Protein AF-A0A815YGE1-F1 (afdb_monomer)

Mean predicted aligned error: 8.5 Å

pLDDT: mean 80.91, std 18.45, range [29.17, 97.56]

Organism: NCBI:txid392033

Solvent-accessible surface area (backbone atoms only — not comparable to full-atom values): 6608 Å² total; per-residue (Å²): 134,86,78,87,69,80,80,70,87,62,96,61,79,88,60,90,79,84,91,76,56,68,67,57,41,72,76,36,49,68,63,49,53,51,51,52,29,60,74,71,72,45,91,86,51,71,69,57,52,52,52,50,54,52,49,51,70,77,56,62,85,73,86,63,82,84,82,88,78,61,55,62,85,72,76,44,52,70,68,60,50,50,65,73,41,42,69,59,42,60,70,75,51,69,84,71,84,125

Structure (mmCIF, N/CA/C/O backbone):
data_AF-A0A815YGE1-F1
#
_entry.id   AF-A0A815YGE1-F1
#
loop_
_atom_site.group_PDB
_atom_site.id
_atom_site.type_symbol
_atom_site.label_atom_id
_atom_site.label_alt_id
_atom_site.label_comp_id
_atom_site.label_asym_id
_atom_site.label_entity_id
_atom_site.label_seq_id
_atom_site.pdbx_PDB_ins_code
_atom_site.Cartn_x
_atom_site.Cartn_y
_atom_site.Cartn_z
_atom_site.occupancy
_atom_site.B_iso_or_equiv
_atom_site.auth_seq_id
_atom_site.auth_comp_id
_atom_site.auth_asym_id
_atom_site.auth_atom_id
_atom_site.pdbx_PDB_model_num
ATOM 1 N N . PRO A 1 1 ? -11.979 -11.153 -14.667 1.00 32.97 1 PRO A N 1
ATOM 2 C CA . PRO A 1 1 ? -11.915 -9.683 -14.490 1.00 32.97 1 PRO A CA 1
ATOM 3 C C . PRO A 1 1 ? -13.045 -9.208 -13.568 1.00 32.97 1 PRO A C 1
ATOM 5 O O . PRO A 1 1 ? -14.204 -9.222 -13.970 1.00 32.97 1 PRO A O 1
ATOM 8 N N . LEU A 1 2 ? -12.721 -8.878 -12.316 1.00 29.17 2 LEU A N 1
ATOM 9 C CA . LEU A 1 2 ? -13.707 -8.328 -11.383 1.00 29.17 2 LEU A CA 1
ATOM 10 C C . LEU A 1 2 ? -14.005 -6.865 -11.771 1.00 29.17 2 LEU A C 1
ATOM 12 O O . LEU A 1 2 ? -13.056 -6.111 -11.995 1.00 29.17 2 LEU A O 1
ATOM 16 N N . PRO A 1 3 ? -15.284 -6.473 -11.920 1.00 37.00 3 PRO A N 1
ATOM 17 C CA . PRO A 1 3 ? -15.665 -5.146 -12.385 1.00 37.00 3 PRO A CA 1
ATOM 18 C C . PRO A 1 3 ? -15.423 -4.046 -11.340 1.00 37.00 3 PRO A C 1
ATOM 20 O O . PRO A 1 3 ? -15.392 -4.267 -10.131 1.00 37.00 3 PRO A O 1
ATOM 23 N N . ASN A 1 4 ? -15.244 -2.836 -11.868 1.00 40.59 4 ASN A N 1
ATOM 24 C CA . ASN A 1 4 ? -14.799 -1.618 -11.201 1.00 40.59 4 ASN A CA 1
ATOM 25 C C . ASN A 1 4 ? -15.847 -1.038 -10.231 1.00 40.59 4 ASN A C 1
ATOM 27 O O . ASN A 1 4 ? -16.599 -0.143 -10.601 1.00 40.59 4 ASN A O 1
ATOM 31 N N . ALA A 1 5 ? -15.862 -1.483 -8.974 1.00 39.84 5 ALA A N 1
ATOM 32 C CA . ALA A 1 5 ? -16.507 -0.728 -7.888 1.00 39.84 5 ALA A CA 1
ATOM 33 C C . ALA A 1 5 ? -15.598 0.391 -7.323 1.00 39.84 5 ALA A C 1
ATOM 35 O O . ALA A 1 5 ? -16.078 1.336 -6.710 1.00 39.84 5 ALA A O 1
ATOM 36 N N . ARG A 1 6 ? -14.279 0.318 -7.573 1.00 50.94 6 ARG A N 1
ATOM 37 C CA . ARG A 1 6 ? -13.246 1.156 -6.925 1.00 50.94 6 ARG A CA 1
ATOM 38 C C . ARG A 1 6 ? -13.139 2.603 -7.444 1.00 50.94 6 ARG A C 1
ATOM 40 O O . ARG A 1 6 ? -12.398 3.390 -6.875 1.00 50.94 6 ARG A O 1
ATOM 47 N N . GLN A 1 7 ? -13.820 2.960 -8.537 1.00 45.75 7 GLN A N 1
ATOM 48 C CA . GLN A 1 7 ? -13.644 4.265 -9.207 1.00 45.75 7 GLN A CA 1
ATOM 49 C C . GLN A 1 7 ? -14.553 5.386 -8.685 1.00 45.75 7 GLN A C 1
ATOM 51 O O . GLN A 1 7 ? -14.383 6.543 -9.065 1.00 45.75 7 GLN A O 1
ATOM 56 N N . LEU A 1 8 ? -15.532 5.064 -7.845 1.00 47.22 8 LEU A N 1
ATOM 57 C CA . LEU A 1 8 ? -16.516 6.026 -7.368 1.00 47.22 8 LEU A CA 1
ATOM 58 C C . LEU A 1 8 ? -16.073 6.533 -5.988 1.00 47.22 8 LEU A C 1
ATOM 60 O O . LEU A 1 8 ? -15.689 5.735 -5.143 1.00 47.22 8 LEU A O 1
ATOM 64 N N . ILE A 1 9 ? -16.196 7.845 -5.744 1.00 57.44 9 ILE A N 1
ATOM 65 C CA . ILE A 1 9 ? -15.963 8.534 -4.453 1.00 57.44 9 ILE A CA 1
ATOM 66 C C . ILE A 1 9 ? -14.517 9.038 -4.222 1.00 57.44 9 ILE A C 1
ATOM 68 O O . ILE A 1 9 ? -13.998 9.025 -3.110 1.00 57.44 9 ILE A O 1
ATOM 72 N N . ARG A 1 10 ? -13.846 9.583 -5.244 1.00 60.62 10 ARG A N 1
ATOM 73 C CA . ARG A 1 10 ? -12.825 10.620 -4.990 1.00 60.62 10 ARG A CA 1
ATOM 74 C C . ARG A 1 10 ? -13.445 11.983 -5.256 1.00 60.62 10 ARG A C 1
ATOM 76 O O . ARG A 1 10 ? -13.817 12.284 -6.383 1.00 60.62 10 ARG A O 1
ATOM 83 N N . THR A 1 11 ? -13.545 12.812 -4.220 1.00 54.12 11 THR A N 1
ATOM 84 C CA . THR A 1 11 ? -14.028 14.203 -4.303 1.00 54.12 11 THR A CA 1
ATOM 85 C C . THR A 1 11 ? -13.047 15.131 -5.027 1.00 54.12 11 THR A C 1
ATOM 87 O O . THR A 1 11 ? -13.412 16.251 -5.363 1.00 54.12 11 THR A O 1
ATOM 90 N N . ASN A 1 12 ? -11.823 14.661 -5.296 1.00 54.12 12 ASN A N 1
ATOM 91 C CA . ASN A 1 12 ? -10.815 15.346 -6.100 1.00 54.12 12 ASN A CA 1
ATOM 92 C C . ASN A 1 12 ? -10.366 14.413 -7.234 1.00 54.12 12 ASN A C 1
ATOM 94 O O . ASN A 1 12 ? -9.570 13.499 -7.016 1.00 54.12 12 ASN A O 1
ATOM 98 N N . LEU A 1 13 ? -10.938 14.612 -8.423 1.00 64.19 13 LEU A N 1
ATOM 99 C CA . LEU A 1 13 ? -10.719 13.764 -9.602 1.00 64.19 13 LEU A CA 1
ATOM 100 C C . LEU A 1 13 ? -9.411 14.088 -10.346 1.00 64.19 13 LEU A C 1
ATOM 102 O O . LEU A 1 13 ? -9.008 13.324 -11.218 1.00 64.19 13 LEU A O 1
ATOM 106 N N . ASP A 1 14 ? -8.736 15.182 -9.983 1.00 76.12 14 ASP A N 1
ATOM 107 C CA . ASP A 1 14 ? -7.553 15.682 -10.698 1.00 76.12 14 ASP A CA 1
ATOM 108 C C . ASP A 1 14 ? -6.247 14.969 -10.312 1.00 76.12 14 ASP A C 1
ATOM 110 O O . ASP A 1 14 ? -5.215 15.175 -10.952 1.00 76.12 14 ASP A O 1
ATOM 114 N N . ILE A 1 15 ? -6.265 14.126 -9.273 1.00 79.69 15 ILE A N 1
ATOM 115 C CA . ILE A 1 15 ? -5.091 13.365 -8.835 1.00 79.69 15 ILE A CA 1
ATOM 116 C C . ILE A 1 15 ? -5.329 11.879 -9.128 1.00 79.69 15 ILE A C 1
ATOM 118 O O . ILE A 1 15 ? -6.220 11.280 -8.517 1.00 79.69 15 ILE A O 1
ATOM 122 N N . PRO A 1 16 ? -4.539 11.256 -10.023 1.00 81.44 16 PRO A N 1
ATOM 123 C CA . PRO A 1 16 ? -4.639 9.826 -10.276 1.00 81.44 16 PRO A CA 1
ATOM 124 C C . PRO A 1 16 ? -4.185 9.055 -9.036 1.00 81.44 16 PRO A C 1
ATOM 126 O O . PRO A 1 16 ? -3.136 9.3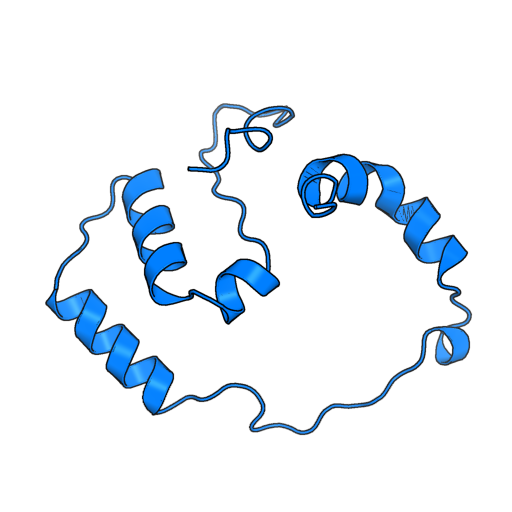45 -8.458 1.00 81.44 16 PRO A O 1
ATOM 129 N N . VAL A 1 17 ? -4.972 8.064 -8.622 1.00 85.00 17 VAL A N 1
ATOM 130 C CA . VAL A 1 17 ? -4.634 7.201 -7.490 1.00 85.00 17 VAL A CA 1
ATOM 131 C C . VAL A 1 17 ? -5.043 5.763 -7.774 1.00 85.00 17 VAL A C 1
ATOM 133 O O . VAL A 1 17 ? -6.088 5.501 -8.368 1.00 85.00 17 VAL A O 1
ATOM 136 N N . PHE A 1 18 ? -4.218 4.840 -7.282 1.00 88.25 18 PHE A N 1
ATOM 137 C CA . PHE A 1 18 ? -4.401 3.406 -7.401 1.00 88.25 18 PHE A CA 1
ATOM 138 C C . PHE A 1 18 ? -4.495 2.759 -6.013 1.00 88.25 18 PHE A C 1
ATOM 140 O O . PHE A 1 18 ? -3.514 2.740 -5.269 1.00 88.25 18 PHE A O 1
ATOM 147 N N . ASP A 1 19 ? -5.666 2.222 -5.668 1.00 87.44 19 ASP A N 1
ATOM 148 C CA . ASP A 1 19 ? -5.907 1.582 -4.371 1.00 87.44 19 ASP A CA 1
ATOM 149 C C . ASP A 1 19 ? -5.547 0.084 -4.403 1.00 87.44 19 ASP A C 1
ATOM 151 O O . ASP A 1 19 ? -5.993 -0.677 -5.274 1.00 87.44 19 ASP A O 1
ATOM 155 N N . VAL A 1 20 ? -4.753 -0.345 -3.420 1.00 87.69 20 VAL A N 1
ATOM 156 C CA . VAL A 1 20 ? -4.249 -1.717 -3.277 1.00 87.69 20 VAL A CA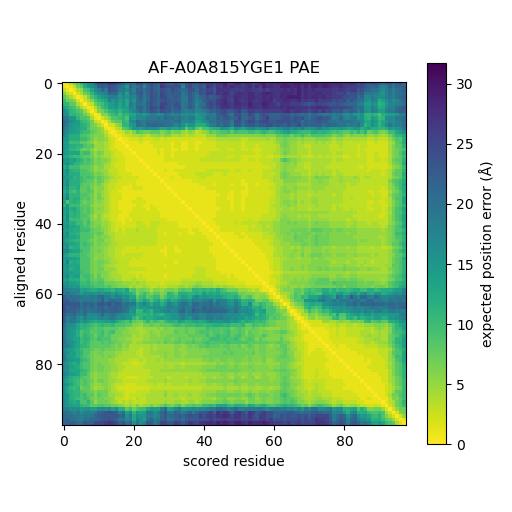 1
ATOM 157 C C . VAL A 1 20 ? -4.717 -2.293 -1.947 1.00 87.69 20 VAL A C 1
ATOM 159 O O . VAL A 1 20 ? -4.391 -1.749 -0.894 1.00 87.69 20 VAL A O 1
ATOM 162 N N . LEU A 1 21 ? -5.443 -3.413 -1.989 1.00 87.94 21 LEU A N 1
ATOM 163 C CA . LEU A 1 21 ? -5.749 -4.177 -0.782 1.00 87.94 21 LEU A CA 1
ATOM 164 C C . LEU A 1 21 ? -4.503 -4.935 -0.331 1.00 87.94 21 LEU A C 1
ATOM 166 O O . LEU A 1 21 ? -3.775 -5.496 -1.153 1.00 87.94 21 LEU A O 1
ATOM 170 N N . TYR A 1 22 ? -4.270 -4.965 0.978 1.00 86.62 22 TYR A N 1
ATOM 171 C CA . TYR A 1 22 ? -3.109 -5.647 1.543 1.00 86.62 22 TYR A CA 1
ATOM 172 C C . TYR A 1 22 ? -3.089 -7.137 1.171 1.00 86.62 22 TYR A C 1
ATOM 174 O O . TYR A 1 22 ? -2.058 -7.632 0.721 1.00 86.62 22 TYR A O 1
ATOM 182 N N . ASP A 1 23 ? -4.232 -7.820 1.252 1.00 86.00 23 ASP A N 1
ATOM 183 C CA . ASP A 1 23 ? -4.331 -9.246 0.918 1.00 86.00 23 ASP A CA 1
ATOM 184 C C . ASP A 1 23 ? -4.048 -9.518 -0.568 1.00 86.00 23 ASP A C 1
ATOM 186 O O . ASP A 1 23 ? -3.304 -10.445 -0.894 1.00 86.00 23 ASP A O 1
ATOM 190 N N . ASP A 1 24 ? -4.543 -8.658 -1.470 1.00 87.75 24 ASP A N 1
ATOM 191 C CA . ASP A 1 24 ? -4.234 -8.724 -2.907 1.00 87.75 24 ASP A CA 1
ATOM 192 C C . ASP A 1 24 ? -2.721 -8.566 -3.149 1.00 87.75 24 ASP A C 1
ATOM 194 O O . ASP A 1 24 ? -2.125 -9.297 -3.945 1.00 87.75 24 ASP A O 1
ATOM 198 N N . LEU A 1 25 ? -2.083 -7.620 -2.447 1.00 90.12 25 LEU A N 1
ATOM 199 C CA . LEU A 1 25 ? -0.645 -7.368 -2.545 1.00 90.12 25 LEU A CA 1
ATOM 200 C C . LEU A 1 25 ? 0.179 -8.548 -2.032 1.00 90.12 25 LEU A C 1
ATOM 202 O O . LEU A 1 25 ? 1.190 -8.888 -2.642 1.00 90.12 25 LEU A O 1
ATOM 206 N N . MET A 1 26 ? -0.238 -9.165 -0.927 1.00 88.88 26 MET A N 1
ATOM 207 C CA . MET A 1 26 ? 0.453 -10.326 -0.371 1.00 88.88 26 MET A CA 1
ATOM 208 C C . MET A 1 26 ? 0.302 -11.556 -1.268 1.00 88.88 26 MET A C 1
ATOM 210 O O . MET A 1 26 ? 1.262 -12.306 -1.442 1.00 88.88 26 MET A O 1
ATOM 214 N N . ALA A 1 27 ? -0.872 -11.750 -1.870 1.00 89.25 27 ALA A N 1
ATOM 215 C CA . ALA A 1 27 ? -1.128 -12.873 -2.763 1.00 89.25 27 ALA A CA 1
ATOM 216 C C . ALA A 1 27 ? -0.424 -12.721 -4.123 1.00 89.25 27 ALA A C 1
ATOM 218 O O . ALA A 1 27 ? 0.065 -13.706 -4.680 1.00 89.25 27 ALA A O 1
ATOM 219 N N . GLN A 1 28 ? -0.394 -11.506 -4.685 1.00 92.50 28 GLN A N 1
ATOM 220 C CA . GLN A 1 28 ? 0.019 -11.259 -6.073 1.00 92.50 28 GLN A CA 1
ATOM 221 C C . GLN A 1 28 ? 0.887 -9.990 -6.225 1.00 92.50 28 GLN A C 1
ATOM 223 O O . GLN A 1 28 ? 0.556 -9.099 -7.012 1.00 92.50 28 GLN A O 1
ATOM 228 N N . PRO A 1 29 ? 2.040 -9.889 -5.536 1.00 93.62 29 PRO A N 1
ATOM 229 C CA . PRO A 1 29 ? 2.810 -8.643 -5.457 1.00 93.62 29 PRO A CA 1
ATOM 230 C C . PRO A 1 29 ? 3.289 -8.135 -6.822 1.00 93.62 29 PRO A C 1
ATOM 232 O O . PRO A 1 29 ? 3.194 -6.947 -7.116 1.00 93.62 29 PRO A O 1
ATOM 235 N N . ILE A 1 30 ? 3.756 -9.033 -7.693 1.00 95.25 30 ILE A N 1
ATOM 236 C CA . ILE A 1 30 ? 4.267 -8.663 -9.022 1.00 95.25 30 ILE A CA 1
ATOM 237 C C . ILE A 1 30 ? 3.143 -8.147 -9.925 1.00 95.25 30 ILE A C 1
ATOM 239 O O . ILE A 1 30 ? 3.336 -7.159 -10.632 1.00 95.25 30 ILE A O 1
ATOM 243 N N . ASP A 1 31 ? 1.976 -8.799 -9.901 1.00 95.19 31 ASP A N 1
ATOM 244 C CA . ASP A 1 31 ? 0.825 -8.377 -10.704 1.00 95.19 31 ASP A CA 1
ATOM 245 C C . ASP A 1 31 ? 0.317 -7.001 -10.264 1.00 95.19 31 ASP A C 1
ATOM 247 O O . ASP A 1 31 ? 0.039 -6.137 -11.095 1.00 95.19 31 ASP A O 1
ATOM 251 N N . ILE A 1 32 ? 0.275 -6.763 -8.952 1.00 95.69 32 ILE A N 1
ATOM 252 C CA . ILE A 1 32 ? -0.136 -5.478 -8.394 1.00 95.69 32 ILE A CA 1
ATOM 253 C C . ILE A 1 32 ? 0.821 -4.362 -8.821 1.00 95.69 32 ILE A C 1
ATOM 255 O O . ILE A 1 32 ? 0.357 -3.330 -9.304 1.00 95.69 32 ILE A O 1
ATOM 259 N N . VAL A 1 33 ? 2.142 -4.562 -8.732 1.00 95.81 33 VAL A N 1
ATOM 260 C CA . VAL A 1 33 ? 3.113 -3.543 -9.178 1.00 95.81 33 VAL A CA 1
ATOM 261 C C . VAL A 1 33 ? 3.015 -3.303 -10.688 1.00 95.81 33 VAL A C 1
ATOM 263 O O . VAL A 1 33 ? 3.067 -2.152 -11.119 1.00 95.81 33 VAL A O 1
ATOM 266 N N . ARG A 1 34 ? 2.784 -4.345 -11.498 1.00 96.31 34 ARG A N 1
ATOM 267 C CA . ARG A 1 34 ? 2.523 -4.188 -12.941 1.00 96.31 34 ARG A CA 1
ATOM 268 C C . ARG A 1 34 ? 1.314 -3.288 -13.198 1.00 96.31 34 ARG A C 1
ATOM 270 O O . ARG A 1 34 ? 1.402 -2.353 -13.988 1.00 96.31 34 ARG A O 1
ATOM 277 N N . ARG A 1 35 ? 0.206 -3.523 -12.494 1.00 94.12 35 ARG A N 1
ATOM 278 C CA . ARG A 1 35 ? -1.023 -2.723 -12.625 1.00 94.12 35 ARG A CA 1
ATOM 279 C C . ARG A 1 35 ? -0.843 -1.279 -12.149 1.00 94.12 35 ARG A C 1
ATOM 281 O O . ARG A 1 35 ? -1.433 -0.383 -12.744 1.00 94.12 35 ARG A O 1
ATOM 288 N N . ILE A 1 36 ? -0.014 -1.042 -11.128 1.00 94.38 36 ILE A N 1
ATOM 289 C CA . ILE A 1 36 ? 0.385 0.313 -10.706 1.00 94.38 36 ILE A CA 1
ATOM 290 C C . ILE A 1 36 ? 1.105 1.026 -11.857 1.00 94.38 36 ILE A C 1
ATOM 292 O O . ILE A 1 36 ? 0.753 2.154 -12.196 1.00 94.38 36 ILE A O 1
ATOM 296 N N . TYR A 1 37 ? 2.081 0.366 -12.488 1.00 95.38 37 TYR A N 1
ATOM 297 C CA . TYR A 1 37 ? 2.824 0.940 -13.613 1.00 95.38 37 TYR A CA 1
ATOM 298 C C . TYR A 1 37 ? 1.899 1.270 -14.787 1.00 95.38 37 TYR A C 1
ATOM 300 O O . TYR A 1 37 ? 1.962 2.373 -15.323 1.00 95.38 37 TYR A O 1
ATOM 308 N N . GLU A 1 38 ? 0.989 0.359 -15.130 1.00 94.31 38 GLU A N 1
ATOM 309 C CA . GLU A 1 38 ? -0.021 0.575 -16.172 1.00 94.31 38 GLU A CA 1
ATOM 310 C C . GLU A 1 38 ? -0.941 1.758 -15.853 1.00 94.31 38 GLU A C 1
ATOM 312 O O . GLU A 1 38 ? -1.190 2.588 -16.725 1.00 94.31 38 GLU A O 1
ATOM 317 N N . HIS A 1 39 ? -1.407 1.878 -14.606 1.00 91.19 39 HIS A N 1
ATOM 318 C CA . HIS A 1 39 ? -2.290 2.965 -14.185 1.00 91.19 39 HIS A CA 1
ATOM 319 C C . HIS A 1 39 ? -1.638 4.348 -14.313 1.00 91.19 39 HIS A C 1
ATOM 321 O O . HIS A 1 39 ? -2.296 5.301 -14.722 1.00 91.19 39 HIS A O 1
ATOM 327 N N . PHE A 1 40 ? -0.347 4.456 -13.991 1.00 92.50 40 PHE A N 1
ATOM 328 C CA . PHE A 1 40 ? 0.398 5.716 -14.055 1.00 92.50 40 PHE A CA 1
ATOM 329 C C . PHE A 1 40 ? 1.135 5.937 -15.386 1.00 92.50 40 PHE A C 1
ATOM 331 O O . PHE A 1 40 ? 1.862 6.920 -15.521 1.00 92.50 40 PHE A O 1
ATOM 338 N N . GLY A 1 41 ? 0.967 5.047 -16.371 1.00 93.94 41 GLY A N 1
ATOM 339 C CA . GLY A 1 41 ? 1.638 5.152 -17.671 1.00 93.94 41 GLY A CA 1
ATOM 340 C C . GLY A 1 41 ? 3.162 4.993 -17.599 1.00 93.94 41 GLY A C 1
ATOM 341 O O . GLY A 1 41 ? 3.884 5.558 -18.420 1.00 93.94 41 GLY A O 1
ATOM 342 N N . LEU A 1 42 ? 3.664 4.255 -16.607 1.00 95.81 42 LEU A N 1
ATOM 343 C CA . LEU A 1 42 ? 5.086 3.981 -16.422 1.00 95.81 42 LEU A CA 1
ATOM 344 C C . LEU A 1 42 ? 5.528 2.782 -17.268 1.00 95.81 42 LEU A C 1
ATOM 346 O O . LEU A 1 42 ? 4.775 1.836 -17.500 1.00 95.81 42 LEU A O 1
ATOM 350 N N . VAL A 1 43 ? 6.788 2.798 -17.702 1.00 96.62 43 VAL A N 1
ATOM 351 C CA . VAL A 1 43 ? 7.358 1.719 -18.518 1.00 96.62 43 VAL A CA 1
ATOM 352 C C . VAL A 1 43 ? 7.585 0.473 -17.667 1.00 96.62 43 VAL A C 1
ATOM 354 O O . VAL A 1 43 ? 8.350 0.499 -16.705 1.00 96.62 43 VAL A O 1
ATOM 357 N N . TRP A 1 44 ? 6.964 -0.635 -18.066 1.00 96.00 44 TRP A N 1
ATOM 358 C CA . TRP A 1 44 ? 7.193 -1.955 -17.489 1.00 96.00 44 TRP A CA 1
ATOM 359 C C . TRP A 1 44 ? 8.175 -2.757 -18.346 1.00 96.00 44 TRP A C 1
ATOM 361 O O . TRP A 1 44 ? 7.891 -3.045 -19.509 1.00 96.00 44 TRP A O 1
ATOM 371 N N . SER A 1 45 ? 9.322 -3.137 -17.780 1.00 96.94 45 SER A N 1
ATOM 372 C CA . SER A 1 45 ? 10.327 -3.959 -18.463 1.00 96.94 45 SER A CA 1
ATOM 373 C C . SER A 1 45 ? 10.462 -5.346 -17.838 1.00 96.94 45 SER A C 1
ATOM 375 O O . SER A 1 45 ? 10.175 -5.560 -16.657 1.00 96.94 45 SER A O 1
ATOM 377 N N . GLU A 1 46 ? 10.947 -6.296 -18.636 1.00 96.38 46 GLU A N 1
ATOM 378 C CA . GLU A 1 46 ? 11.259 -7.642 -18.152 1.00 96.38 46 GLU A CA 1
ATOM 379 C C . GLU A 1 46 ? 12.404 -7.620 -17.126 1.00 96.38 46 GLU A C 1
ATOM 381 O O . GLU A 1 46 ? 12.332 -8.315 -16.115 1.00 96.38 46 GLU A O 1
ATOM 386 N N . ASP A 1 47 ? 13.403 -6.752 -17.309 1.00 97.12 47 ASP A N 1
ATOM 387 C CA . ASP A 1 47 ? 14.502 -6.580 -16.350 1.00 97.12 47 ASP A CA 1
ATOM 388 C C . ASP A 1 47 ? 13.995 -6.120 -14.976 1.00 97.12 47 ASP A C 1
ATOM 390 O O . ASP A 1 47 ? 14.408 -6.655 -13.944 1.00 97.12 47 ASP A O 1
ATOM 394 N N . PHE A 1 48 ? 13.046 -5.175 -14.948 1.00 96.44 48 PHE A N 1
ATOM 395 C CA . PHE A 1 48 ? 12.421 -4.724 -13.705 1.00 96.44 48 PHE A CA 1
ATOM 396 C C . PHE A 1 48 ? 11.663 -5.864 -13.015 1.00 96.44 48 PHE A C 1
ATOM 398 O O . PHE A 1 48 ? 11.811 -6.077 -11.807 1.00 96.44 48 PHE A O 1
ATOM 405 N N . ARG A 1 49 ? 10.904 -6.653 -13.790 1.00 96.88 49 ARG A N 1
ATOM 406 C CA . ARG A 1 49 ? 10.204 -7.836 -13.277 1.00 96.88 49 ARG A CA 1
ATOM 407 C C . ARG A 1 49 ? 11.180 -8.816 -12.623 1.00 96.88 49 ARG A C 1
ATOM 409 O O . ARG A 1 49 ? 10.911 -9.288 -11.519 1.00 96.88 49 ARG A O 1
ATOM 416 N N . GLN A 1 50 ? 12.309 -9.107 -13.267 1.00 97.56 50 GLN A N 1
ATOM 417 C CA . GLN A 1 50 ? 13.298 -10.059 -12.753 1.00 97.56 50 GLN A CA 1
ATOM 418 C C . GLN A 1 50 ? 14.021 -9.555 -11.501 1.00 97.56 50 GLN A C 1
ATOM 420 O O . GLN A 1 50 ? 14.222 -10.321 -10.551 1.00 97.56 50 GLN A O 1
ATOM 425 N N . ALA A 1 51 ? 14.354 -8.263 -11.453 1.00 96.25 51 ALA A N 1
ATOM 426 C CA . ALA A 1 51 ? 14.924 -7.638 -10.264 1.00 96.25 51 ALA A CA 1
ATOM 427 C C . ALA A 1 51 ? 13.970 -7.754 -9.063 1.00 96.25 51 ALA A C 1
ATOM 429 O O . ALA A 1 51 ? 14.382 -8.152 -7.973 1.00 96.25 51 ALA A O 1
ATOM 430 N N . MET A 1 52 ? 12.676 -7.501 -9.275 1.00 95.25 52 MET A N 1
ATOM 431 C CA . MET A 1 52 ? 11.661 -7.627 -8.230 1.00 95.25 52 MET A CA 1
ATOM 432 C C . MET A 1 52 ? 11.453 -9.079 -7.774 1.00 95.25 52 MET A C 1
ATOM 434 O O . MET A 1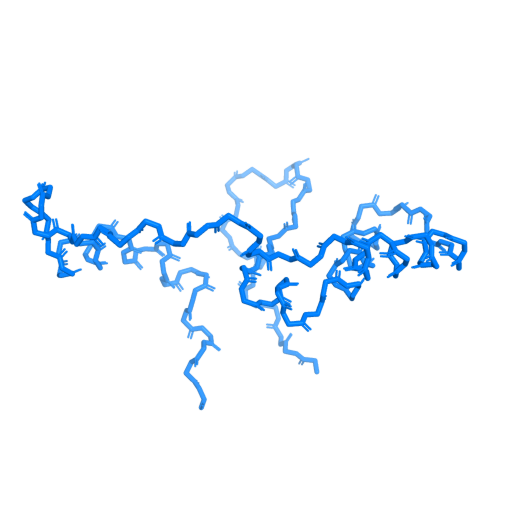 52 ? 11.366 -9.330 -6.574 1.00 95.25 52 MET A O 1
ATOM 438 N N . VAL A 1 53 ? 11.420 -10.048 -8.700 1.00 95.50 53 VAL A N 1
ATOM 439 C CA . VAL A 1 53 ? 11.362 -11.485 -8.359 1.00 95.50 53 VAL A CA 1
ATOM 440 C C . VAL A 1 53 ? 12.536 -11.877 -7.462 1.00 95.50 53 VAL A C 1
ATOM 442 O O . VAL A 1 53 ? 12.353 -12.586 -6.470 1.00 95.50 53 VAL A O 1
ATOM 445 N N . THR A 1 54 ? 13.736 -11.409 -7.803 1.00 96.00 54 THR A N 1
ATOM 446 C CA . THR A 1 54 ? 14.955 -11.676 -7.030 1.00 96.00 54 THR A CA 1
ATOM 447 C C . THR A 1 54 ? 14.854 -11.063 -5.638 1.00 96.00 54 THR A C 1
ATOM 449 O O . THR A 1 54 ? 15.030 -11.762 -4.642 1.00 96.00 54 THR A O 1
ATOM 452 N N . TRP A 1 55 ? 14.455 -9.794 -5.557 1.00 94.50 55 TRP A N 1
ATOM 453 C CA . TRP A 1 55 ? 14.303 -9.096 -4.287 1.00 94.50 55 TRP A CA 1
ATOM 454 C C . TRP A 1 55 ? 13.286 -9.775 -3.359 1.00 94.50 55 TRP A C 1
ATOM 456 O O . TRP A 1 55 ? 13.578 -9.974 -2.180 1.00 94.50 55 TRP A O 1
ATOM 466 N N . LEU A 1 56 ? 12.127 -10.190 -3.885 1.00 92.12 56 LEU A N 1
ATOM 467 C CA . LEU A 1 56 ? 11.095 -10.894 -3.113 1.00 92.12 56 LEU A CA 1
ATOM 468 C C . LEU A 1 56 ? 11.600 -12.235 -2.564 1.00 92.12 56 LEU A C 1
ATOM 470 O O . LEU A 1 56 ? 11.264 -12.609 -1.442 1.00 92.12 56 LEU A O 1
ATOM 474 N N . ARG A 1 57 ? 12.435 -12.947 -3.332 1.00 91.44 57 ARG A N 1
ATOM 475 C CA 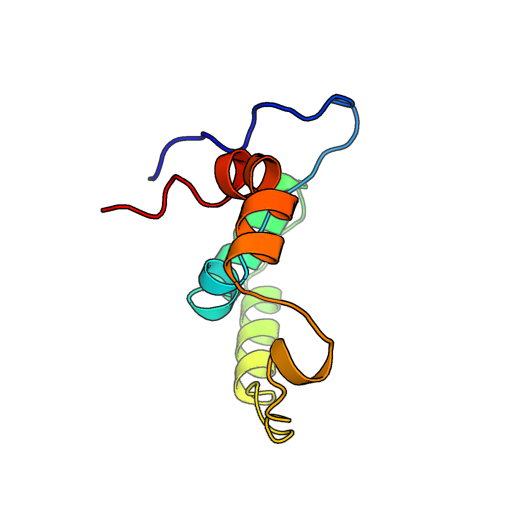. ARG A 1 57 ? 13.053 -14.207 -2.896 1.00 91.44 57 ARG A CA 1
ATOM 476 C C . ARG A 1 57 ? 14.047 -13.993 -1.752 1.00 91.44 57 ARG A C 1
ATOM 478 O O . ARG A 1 57 ? 14.108 -14.808 -0.837 1.00 91.44 57 ARG A O 1
ATOM 485 N N . GLU A 1 58 ? 14.826 -12.919 -1.804 1.00 92.75 58 GLU A N 1
ATOM 486 C CA . GLU A 1 58 ? 15.859 -12.605 -0.805 1.00 92.75 58 GLU A CA 1
ATOM 487 C C . GLU A 1 58 ? 15.280 -11.971 0.475 1.00 92.75 58 GLU A C 1
ATOM 489 O O . GLU A 1 58 ? 15.846 -12.099 1.572 1.00 92.75 58 GLU A O 1
ATOM 494 N N . ASN A 1 59 ? 14.107 -11.340 0.359 1.00 86.94 59 ASN A N 1
ATOM 495 C CA . ASN A 1 59 ? 13.453 -10.575 1.419 1.00 86.94 59 ASN A CA 1
ATOM 496 C C . ASN A 1 59 ? 12.050 -11.114 1.761 1.00 86.94 59 ASN A C 1
ATOM 498 O O . ASN A 1 59 ? 11.072 -10.370 1.665 1.00 86.94 59 ASN A O 1
ATOM 502 N N . PRO A 1 60 ? 11.917 -12.382 2.201 1.00 80.69 60 PRO A N 1
ATOM 503 C CA . PRO A 1 60 ? 10.630 -12.888 2.658 1.00 80.69 60 PRO A CA 1
ATOM 504 C C . PRO A 1 60 ? 10.147 -12.081 3.872 1.00 80.69 60 PRO A C 1
ATOM 506 O O . PRO A 1 60 ? 10.909 -11.835 4.815 1.00 80.69 60 PRO A O 1
ATOM 509 N N . GLN A 1 61 ? 8.879 -11.665 3.841 1.00 72.62 61 GLN A N 1
ATOM 510 C CA . GLN A 1 61 ? 8.237 -10.978 4.961 1.00 72.62 61 GLN A CA 1
ATOM 511 C C . GLN A 1 61 ? 8.142 -11.891 6.195 1.00 72.62 61 GLN A C 1
ATOM 513 O O . GLN A 1 61 ? 8.043 -13.109 6.078 1.00 72.62 61 GLN A O 1
ATOM 518 N N . GLY A 1 62 ? 8.157 -11.292 7.393 1.00 67.44 62 GLY A N 1
ATOM 519 C CA . GLY A 1 62 ? 7.994 -12.017 8.662 1.00 67.44 62 GLY A CA 1
ATOM 520 C C . GLY A 1 62 ? 9.290 -12.405 9.386 1.00 67.44 62 GLY A C 1
ATOM 521 O O . GLY A 1 62 ? 9.236 -13.168 10.344 1.00 67.44 62 GLY A O 1
ATOM 522 N N . LYS A 1 63 ? 10.456 -11.868 8.986 1.00 59.88 63 LYS A N 1
ATOM 523 C CA . LYS A 1 63 ? 11.736 -12.085 9.702 1.00 59.88 63 LYS A CA 1
ATOM 524 C C . LYS A 1 63 ? 11.775 -11.473 11.114 1.00 59.88 63 LYS A C 1
ATOM 526 O O . LYS A 1 63 ? 12.656 -11.816 11.895 1.00 59.88 63 LYS A O 1
ATOM 531 N N . GLN A 1 64 ? 10.848 -10.575 11.443 1.00 60.78 64 GLN A N 1
ATOM 532 C CA . GLN A 1 64 ? 10.690 -9.995 12.776 1.00 60.78 64 GLN A CA 1
ATOM 533 C C . GLN A 1 64 ? 9.406 -10.563 13.388 1.00 60.78 64 GLN A C 1
ATOM 535 O O . GLN A 1 64 ? 8.370 -10.579 12.725 1.00 60.78 64 GLN A O 1
ATOM 540 N N . GLY A 1 65 ? 9.500 -11.111 14.604 1.00 59.75 65 GLY A N 1
ATOM 541 C CA . GLY A 1 65 ? 8.393 -11.796 15.274 1.00 59.75 65 GLY A CA 1
ATOM 542 C C . GLY A 1 65 ? 7.123 -10.944 15.358 1.00 59.75 65 GLY A C 1
ATOM 543 O O . GLY A 1 65 ? 7.179 -9.715 15.371 1.00 59.75 65 GLY A O 1
ATOM 544 N N . ARG A 1 66 ? 5.962 -11.605 15.412 1.00 70.00 66 ARG A N 1
ATOM 545 C CA . ARG A 1 66 ? 4.686 -10.922 15.644 1.00 70.00 66 ARG A CA 1
ATOM 546 C C . ARG A 1 66 ? 4.602 -10.524 17.113 1.00 70.00 66 ARG A C 1
ATOM 548 O O . ARG A 1 66 ? 4.596 -11.394 17.979 1.00 70.00 66 ARG A O 1
ATOM 555 N N . ASN A 1 67 ? 4.504 -9.227 17.376 1.00 72.3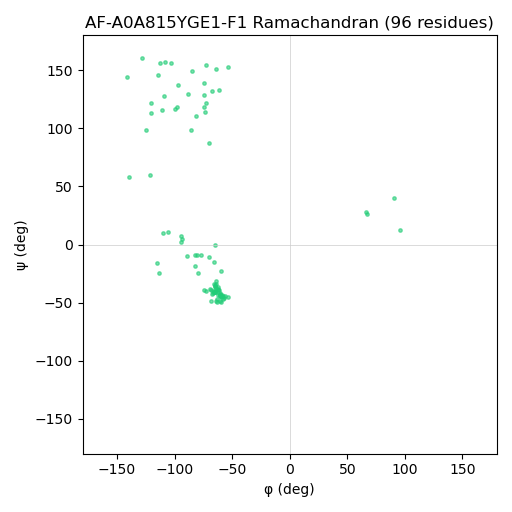8 67 ASN A N 1
ATOM 556 C CA . ASN A 1 67 ? 4.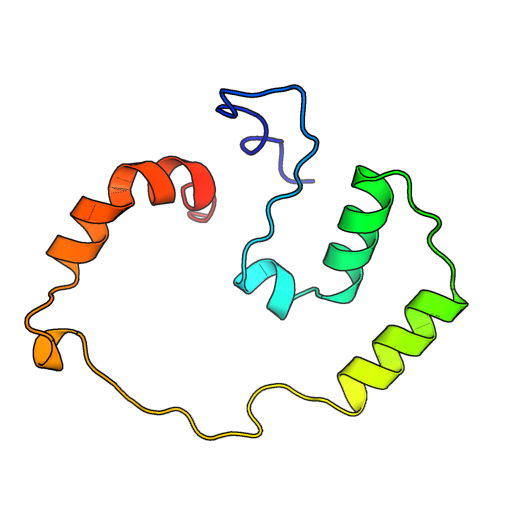033 -8.754 18.669 1.00 72.38 67 ASN A CA 1
ATOM 557 C C . ASN A 1 67 ? 2.523 -9.000 18.714 1.00 72.38 67 ASN A C 1
ATOM 559 O O . ASN A 1 67 ? 1.780 -8.431 17.913 1.00 72.38 67 ASN A O 1
ATOM 563 N N . THR A 1 68 ? 2.085 -9.893 19.595 1.00 73.44 68 THR A N 1
ATOM 564 C CA . THR A 1 68 ? 0.660 -10.137 19.817 1.00 73.44 68 THR A CA 1
ATOM 565 C C . THR A 1 68 ? 0.146 -9.059 20.759 1.00 73.44 68 THR A C 1
ATOM 567 O O . THR A 1 68 ? 0.525 -9.048 21.925 1.00 73.44 68 THR A O 1
ATOM 570 N N . TYR A 1 69 ? -0.687 -8.165 20.239 1.00 83.12 69 TYR A N 1
ATOM 571 C CA . TYR A 1 69 ? -1.452 -7.196 21.017 1.00 83.12 69 TYR A CA 1
ATOM 572 C C . TYR A 1 69 ? -2.935 -7.517 20.869 1.00 83.12 69 TYR A C 1
ATOM 574 O O . TYR A 1 69 ? -3.354 -7.954 19.791 1.00 83.12 69 TYR A O 1
ATOM 582 N N . THR A 1 70 ? -3.723 -7.289 21.917 1.00 86.88 70 THR A N 1
ATOM 583 C CA . THR A 1 70 ? -5.186 -7.428 21.841 1.00 86.88 70 THR A CA 1
ATOM 584 C C . THR A 1 70 ? -5.860 -6.060 21.886 1.00 86.88 70 THR A C 1
ATOM 586 O O . THR A 1 70 ? -5.275 -5.079 22.344 1.00 86.88 70 THR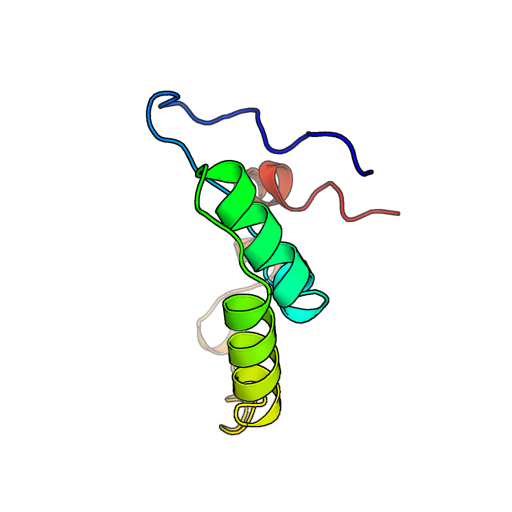 A O 1
ATOM 589 N N . LEU A 1 71 ? -7.089 -5.956 21.372 1.00 91.00 71 LEU A N 1
ATOM 590 C CA . LEU A 1 71 ? -7.825 -4.685 21.376 1.00 91.00 71 LEU A CA 1
ATOM 591 C C . LEU A 1 71 ? -8.132 -4.223 22.810 1.00 91.00 71 LEU A C 1
ATOM 593 O O . LEU A 1 71 ? -8.085 -3.029 23.115 1.00 91.00 71 LEU A O 1
ATOM 597 N N . GLU A 1 72 ? -8.377 -5.179 23.702 1.00 91.81 72 GLU A N 1
ATOM 598 C CA . GLU A 1 72 ? -8.747 -4.961 25.097 1.00 91.81 72 GLU A CA 1
ATOM 599 C C . GLU A 1 72 ? -7.629 -4.279 25.894 1.00 91.81 72 GLU A C 1
ATOM 601 O O . GLU A 1 72 ? -7.924 -3.473 26.777 1.00 91.81 72 GLU A O 1
ATOM 606 N N . GLU A 1 73 ? -6.356 -4.522 25.552 1.00 93.50 73 GLU A N 1
ATOM 607 C CA . GLU A 1 73 ? -5.194 -3.854 26.168 1.00 93.50 73 GLU A CA 1
ATOM 608 C C . GLU A 1 73 ? -5.234 -2.327 25.996 1.00 93.50 73 GLU A C 1
ATOM 610 O O . GLU A 1 73 ? -4.648 -1.590 26.790 1.00 93.50 73 GLU A O 1
ATOM 615 N N . PHE A 1 74 ? -5.970 -1.846 24.991 1.00 92.50 74 PHE A N 1
ATOM 616 C CA . PHE A 1 74 ? -6.155 -0.429 24.684 1.00 92.50 74 PHE A CA 1
ATOM 617 C C . PHE A 1 74 ? -7.576 0.066 24.984 1.00 92.50 74 PHE A C 1
ATOM 619 O O . PHE A 1 74 ? -7.928 1.185 24.610 1.00 92.50 74 PHE A O 1
ATOM 626 N N . GLY A 1 75 ? -8.402 -0.749 25.652 1.00 93.94 75 GLY A N 1
ATOM 627 C CA . GLY A 1 75 ? -9.801 -0.424 25.936 1.00 93.94 75 GLY A CA 1
ATOM 628 C C . GLY A 1 75 ? -10.684 -0.362 24.685 1.00 93.94 75 GLY A C 1
ATOM 629 O O . GLY A 1 75 ? -11.678 0.364 24.678 1.00 93.94 75 GLY A O 1
ATOM 630 N N . LEU A 1 76 ? -10.311 -1.079 23.621 1.00 95.88 76 LEU A N 1
ATOM 631 C CA . LEU A 1 76 ? -11.049 -1.149 22.361 1.00 95.88 76 LEU A CA 1
ATOM 632 C C . LEU A 1 76 ? -11.825 -2.469 22.260 1.00 95.88 76 LEU A C 1
ATOM 634 O O . LEU A 1 76 ? -11.447 -3.470 22.865 1.00 95.88 76 LEU A O 1
ATOM 638 N N . THR A 1 77 ? -12.891 -2.474 21.456 1.00 95.31 77 THR A N 1
ATOM 639 C CA . THR A 1 77 ? -13.634 -3.688 21.083 1.00 95.31 77 THR A CA 1
ATOM 640 C C . THR A 1 77 ? -13.777 -3.777 19.567 1.00 95.31 77 THR A C 1
ATOM 642 O O . THR A 1 77 ? -13.639 -2.769 18.867 1.00 95.31 77 THR A O 1
ATOM 645 N N . HIS A 1 78 ? -14.064 -4.974 19.055 1.00 91.44 78 HIS A N 1
ATOM 646 C CA . HIS A 1 78 ? -14.317 -5.183 17.629 1.00 91.44 78 HIS A CA 1
ATOM 647 C C . HIS A 1 78 ? -15.486 -4.329 17.128 1.00 91.44 78 HIS A C 1
ATOM 649 O O . HIS A 1 78 ? -15.348 -3.642 16.123 1.00 91.44 78 HIS A O 1
ATOM 655 N N . GLU A 1 79 ? -16.586 -4.271 17.879 1.00 94.12 79 GLU A N 1
ATOM 656 C CA . GLU A 1 79 ? -17.785 -3.512 17.511 1.00 94.12 79 GLU A CA 1
ATOM 657 C C . GLU A 1 79 ? -17.489 -2.014 17.376 1.00 94.12 79 GLU A C 1
ATOM 659 O O . GLU A 1 79 ? -17.989 -1.358 16.462 1.00 94.12 79 GLU A O 1
ATOM 664 N N . LEU A 1 80 ? -16.644 -1.470 18.262 1.00 94.81 80 LEU A N 1
ATOM 665 C CA . LEU A 1 80 ? -16.233 -0.068 18.205 1.00 94.81 80 LEU A CA 1
ATOM 666 C C . LEU A 1 80 ? -15.420 0.231 16.938 1.00 94.81 80 LEU A C 1
ATOM 668 O O . LEU A 1 80 ? -15.593 1.288 16.328 1.00 94.81 80 LEU A O 1
ATOM 672 N N . ILE A 1 81 ? -14.524 -0.681 16.556 1.00 93.88 81 ILE A N 1
ATOM 673 C CA . ILE A 1 81 ? -13.716 -0.560 15.339 1.00 93.88 81 ILE A CA 1
ATOM 674 C C . ILE A 1 81 ? -14.608 -0.694 14.105 1.00 93.88 81 ILE A C 1
ATOM 676 O O . ILE A 1 81 ? -14.576 0.181 13.240 1.00 93.88 81 ILE A O 1
ATOM 680 N N . ASP A 1 82 ? -15.458 -1.714 14.049 1.00 90.94 82 ASP A N 1
ATOM 681 C CA . ASP A 1 82 ? -16.350 -1.953 12.915 1.00 90.94 82 ASP A CA 1
ATOM 682 C C . ASP A 1 82 ? -17.291 -0.770 12.683 1.00 90.94 82 ASP A C 1
ATOM 684 O O . ASP A 1 82 ? -17.401 -0.283 11.559 1.00 90.94 82 ASP A O 1
ATOM 688 N N . GLN A 1 83 ? -17.888 -0.228 13.750 1.00 93.88 83 GLN A N 1
ATOM 689 C CA . GLN A 1 83 ? -18.731 0.962 13.657 1.00 93.88 83 GLN A CA 1
ATOM 690 C C . GLN A 1 83 ? -17.935 2.191 13.201 1.00 93.88 83 GLN A C 1
ATOM 692 O O . GLN A 1 83 ? -18.413 2.984 12.392 1.00 93.88 83 GLN A O 1
ATOM 697 N N . ARG A 1 84 ? -16.708 2.375 13.708 1.00 94.38 84 ARG A N 1
ATOM 698 C CA . ARG A 1 84 ? -15.870 3.522 13.337 1.00 94.38 84 ARG A CA 1
ATOM 699 C C . ARG A 1 84 ? -15.470 3.496 11.861 1.00 94.38 84 ARG A C 1
ATOM 701 O O . ARG A 1 84 ? -15.353 4.564 11.263 1.00 94.38 84 ARG A O 1
ATOM 708 N N . TYR A 1 85 ? -15.228 2.313 11.303 1.00 89.44 85 TYR A N 1
ATOM 709 C CA . TYR A 1 85 ? -14.729 2.131 9.939 1.00 89.44 85 TYR A CA 1
ATOM 710 C C . TYR A 1 85 ? -15.799 1.642 8.955 1.00 89.44 85 TYR A C 1
ATOM 712 O O . TYR A 1 85 ? -15.462 1.309 7.822 1.00 89.44 85 TYR A O 1
ATOM 720 N N . GLU A 1 86 ? -17.078 1.638 9.336 1.00 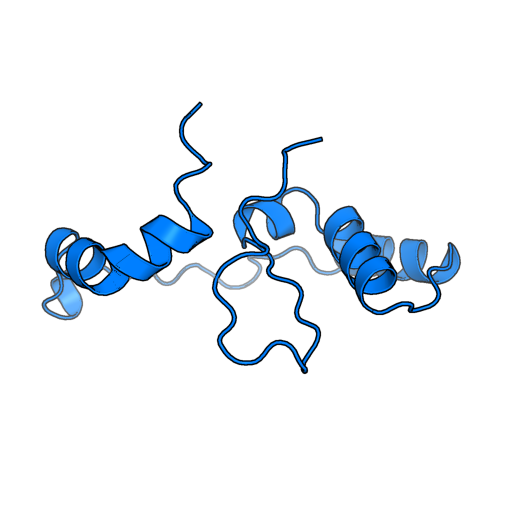88.94 86 GLU A N 1
ATOM 721 C CA . GLU A 1 86 ? -18.179 1.116 8.517 1.00 88.94 86 GLU A CA 1
ATOM 722 C C . GLU A 1 86 ? -18.222 1.730 7.110 1.00 88.94 86 GLU A C 1
ATOM 724 O O . GLU A 1 86 ? -18.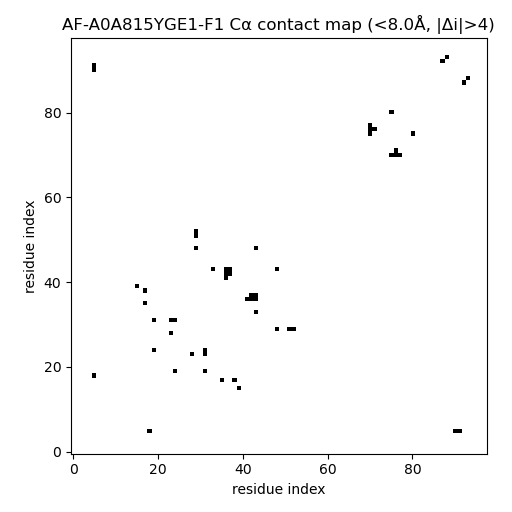366 1.006 6.121 1.00 88.94 86 GLU A O 1
ATOM 729 N N . GLU A 1 87 ? -18.066 3.053 7.005 1.00 84.69 87 GLU A N 1
ATOM 730 C CA . GLU A 1 87 ? -18.064 3.762 5.721 1.00 84.69 87 GLU A CA 1
ATOM 731 C C . GLU A 1 87 ? -16.885 3.312 4.849 1.00 84.69 87 GLU A C 1
ATOM 733 O O . GLU A 1 87 ? -17.079 2.882 3.712 1.00 84.69 87 GLU A O 1
ATOM 738 N N . TYR A 1 88 ? -15.672 3.302 5.409 1.00 84.81 88 TYR A N 1
ATOM 739 C CA . TYR A 1 88 ? -14.467 2.846 4.714 1.00 84.81 88 TYR A CA 1
ATOM 740 C C . TYR A 1 88 ? -14.587 1.380 4.272 1.00 84.81 88 TYR A C 1
ATOM 742 O O . TYR A 1 88 ? -14.383 1.053 3.103 1.00 84.81 88 TYR A O 1
ATOM 750 N N . ASN A 1 89 ? -14.986 0.489 5.178 1.00 85.94 89 ASN A N 1
ATOM 751 C CA . ASN A 1 89 ? -15.155 -0.932 4.887 1.00 85.94 89 ASN A CA 1
ATOM 752 C C . ASN A 1 89 ? -16.232 -1.150 3.818 1.00 85.94 89 ASN A C 1
ATOM 754 O O . ASN A 1 89 ? -16.065 -1.974 2.920 1.00 85.94 89 ASN A O 1
ATOM 758 N N . SER A 1 90 ? -17.314 -0.370 3.856 1.00 83.31 90 SER A N 1
ATOM 759 C CA . SER A 1 90 ? -18.354 -0.417 2.829 1.00 83.31 90 SER A CA 1
ATOM 760 C C . SER A 1 90 ? -17.850 0.024 1.458 1.00 83.31 90 SER A C 1
ATOM 762 O O . SER A 1 90 ? -18.279 -0.532 0.451 1.00 83.31 90 SER A O 1
ATOM 764 N N . MET A 1 91 ? -16.936 0.991 1.417 1.00 78.50 91 MET A N 1
ATOM 765 C CA . MET A 1 91 ? -16.334 1.479 0.178 1.00 78.50 91 MET A CA 1
ATOM 766 C C . MET A 1 91 ? -15.303 0.506 -0.405 1.00 78.50 91 MET A C 1
ATOM 768 O O . MET A 1 91 ? -15.247 0.339 -1.622 1.00 78.50 91 MET A O 1
ATOM 772 N N . PHE A 1 92 ? -14.487 -0.133 0.439 1.00 78.75 92 PHE A N 1
ATOM 773 C CA . PHE A 1 92 ? -13.291 -0.855 -0.016 1.00 78.75 92 PHE A CA 1
ATOM 774 C C . PHE A 1 92 ? -13.330 -2.377 0.180 1.00 78.75 92 PHE A C 1
ATOM 776 O O . PHE A 1 92 ? -12.636 -3.082 -0.552 1.00 78.75 92 PHE A O 1
ATOM 783 N N . LEU A 1 93 ? -14.120 -2.896 1.127 1.00 77.31 93 LEU A N 1
ATOM 784 C CA . LEU A 1 93 ? -14.073 -4.305 1.554 1.00 77.31 93 LEU A CA 1
ATOM 785 C C . LEU A 1 93 ? -15.354 -5.106 1.255 1.00 77.31 93 LEU A C 1
ATOM 787 O O . LEU A 1 93 ? -15.301 -6.333 1.228 1.00 77.31 93 LEU A O 1
ATOM 791 N N . LYS A 1 94 ? -16.490 -4.458 0.948 1.00 61.25 94 LYS A N 1
ATOM 792 C CA . LYS A 1 94 ? -17.783 -5.134 0.680 1.00 61.25 94 LYS A CA 1
ATOM 793 C C . LYS A 1 94 ? -17.831 -6.034 -0.569 1.00 61.25 94 LYS A C 1
ATOM 795 O O . LYS A 1 94 ? -18.858 -6.651 -0.822 1.00 61.25 94 LYS A O 1
ATOM 800 N N . SER A 1 95 ? -16.750 -6.156 -1.343 1.00 51.97 95 SER A N 1
ATOM 801 C CA . SER A 1 95 ? -16.670 -7.095 -2.474 1.00 51.97 95 SER A CA 1
ATOM 802 C C . SER A 1 95 ? -16.035 -8.451 -2.129 1.00 51.97 95 SER A C 1
ATOM 804 O O . SER A 1 95 ? -15.755 -9.216 -3.048 1.00 51.97 95 SER A O 1
ATOM 806 N N . LEU A 1 96 ? -15.748 -8.734 -0.852 1.00 48.66 96 LEU A N 1
ATOM 807 C CA . LEU A 1 96 ? -15.110 -9.984 -0.407 1.00 48.66 96 LEU A CA 1
ATOM 808 C C . LEU A 1 96 ? -16.100 -11.077 0.040 1.00 48.66 96 LEU A C 1
ATOM 810 O O . LEU A 1 96 ? -15.664 -12.159 0.421 1.00 48.66 96 LEU A O 1
ATOM 814 N N . GLU A 1 97 ? -17.412 -10.841 -0.042 1.00 38.97 97 GLU A N 1
ATOM 815 C CA . GLU A 1 97 ? -18.410 -11.902 0.137 1.00 38.97 97 GLU A CA 1
ATOM 816 C C . GLU A 1 97 ? -18.656 -12.624 -1.200 1.00 38.97 97 GLU A C 1
ATOM 818 O O . GLU A 1 97 ? -19.389 -12.153 -2.072 1.00 38.97 97 GLU A O 1
ATOM 823 N N . THR A 1 98 ? -18.006 -13.774 -1.387 1.00 35.00 98 THR A N 1
ATOM 824 C CA . THR A 1 98 ? -18.427 -14.846 -2.307 1.00 35.00 98 THR A CA 1
ATOM 825 C C . THR A 1 98 ? -18.131 -16.189 -1.664 1.00 35.00 98 THR A C 1
ATOM 827 O O . THR A 1 98 ? -16.997 -16.356 -1.166 1.00 35.00 98 THR A O 1
#

InterPro domains:
  IPR027417 P-loop containing nucleoside triphosphate hydrolase [G3DSA:3.40.50.300] (4-97)
  IPR027417 P-loop containing nucleoside triphosphate hydrolase [SSF52540] (15-75)
  IPR052736 Omega-hydroxy-beta-dihydromenaquinone-9 sulfotransferase Stf3 [PTHR36451] (17-94)

Foldseek 3Di:
DDDDLQPPDDPDPPDQDDDDDPVNCVVPVLVSVVVVCVSVVHDDDPVVSVVVVVVCVVDPPCPDDDDDDDLVVVPHDPVNVCVVCVVVCVSPPVVPDD

Secondary structure (DSSP, 8-state):
-----TTS--S-TTS------HHHHHH-HHHHHHHHHHHTTPPP-HHHHHHHHHHHHHS-TT-S------SGGGT--HHHHHHHHHHHHHHHTTT---

Nearest PDB structures (foldseek):
  2z6v-assembly1_A  TM=8.550E-01  e=3.459E-03  Mycobacterium avium
  5x2b-assembly4_D  TM=4.055E-01  e=4.439E+00  Mus musculus

Radius of gyration: 17.74 Å; Cα contacts (8 Å, |Δi|>4): 28; chains: 1; bounding box: 35×30×45 Å

Sequence (98 aa):
PLPNARQLIRTNLDIPVFDVLYDDLMAQPIDIVRRIYEHFGLVWSEDFRQAMVTWLRENPQGKQGRNTYTLEEFGLTHELIDQRYEEYNSMFLKSLET